Protein AF-A0A920J1Y4-F1 (afdb_monomer)

Structure (mmCIF, N/CA/C/O backbone):
data_AF-A0A920J1Y4-F1
#
_entry.id   AF-A0A920J1Y4-F1
#
loo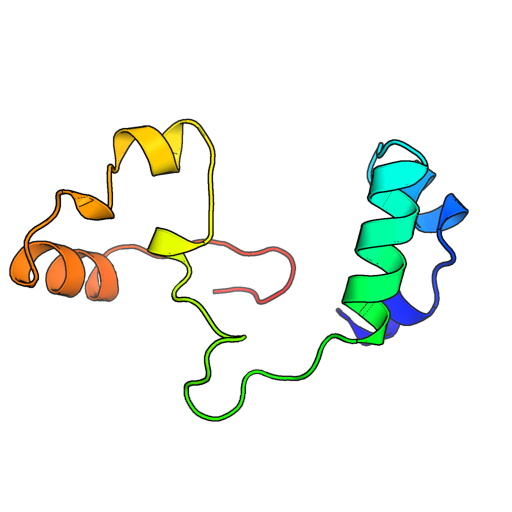p_
_atom_site.group_PDB
_atom_site.id
_atom_site.type_symbol
_atom_site.label_atom_id
_atom_site.label_alt_id
_atom_site.label_comp_id
_atom_site.label_asym_id
_atom_site.label_entity_id
_atom_site.label_seq_id
_atom_site.pdbx_PDB_ins_code
_atom_site.Cartn_x
_atom_site.Cartn_y
_atom_site.Cartn_z
_atom_site.occupancy
_atom_site.B_iso_or_equiv
_atom_site.auth_seq_id
_atom_site.auth_comp_id
_atom_site.auth_asym_id
_atom_site.auth_atom_id
_atom_site.pdbx_PDB_model_num
ATOM 1 N N . MET A 1 1 ? 12.406 -11.243 1.573 1.00 76.94 1 MET A N 1
ATOM 2 C CA . MET A 1 1 ? 12.131 -10.619 0.261 1.00 76.94 1 MET A CA 1
ATOM 3 C C . MET A 1 1 ? 12.911 -9.316 0.039 1.00 76.94 1 MET A C 1
ATOM 5 O O . MET A 1 1 ? 13.617 -9.234 -0.956 1.00 76.94 1 MET A O 1
ATOM 9 N N . ILE A 1 2 ? 12.895 -8.343 0.962 1.00 85.50 2 ILE A N 1
ATOM 10 C CA . ILE A 1 2 ? 13.576 -7.038 0.779 1.00 85.50 2 ILE A CA 1
ATOM 11 C C . ILE A 1 2 ? 15.062 -7.102 0.401 1.00 85.50 2 ILE A C 1
ATOM 13 O O . ILE A 1 2 ? 15.515 -6.352 -0.455 1.00 85.50 2 ILE A O 1
ATOM 17 N N . LYS A 1 3 ? 15.818 -8.055 0.965 1.00 86.44 3 LYS A N 1
ATOM 18 C CA . LYS A 1 3 ? 17.240 -8.257 0.636 1.00 86.44 3 LYS A CA 1
ATOM 19 C C . LYS A 1 3 ? 17.475 -8.555 -0.851 1.00 86.44 3 LYS A C 1
ATOM 21 O O . LYS A 1 3 ? 18.545 -8.245 -1.354 1.00 86.44 3 LYS A O 1
ATOM 26 N N . ALA A 1 4 ? 16.509 -9.177 -1.531 1.00 89.06 4 ALA A N 1
ATOM 27 C CA . ALA A 1 4 ? 16.585 -9.435 -2.966 1.00 89.06 4 ALA A CA 1
ATOM 28 C C . ALA A 1 4 ? 16.217 -8.184 -3.776 1.00 89.06 4 ALA A C 1
ATOM 30 O O . ALA A 1 4 ? 16.888 -7.879 -4.754 1.00 89.06 4 ALA A O 1
ATOM 31 N N . LEU A 1 5 ? 15.203 -7.430 -3.335 1.00 89.75 5 LEU A N 1
ATOM 32 C CA . LEU A 1 5 ? 14.783 -6.187 -3.991 1.00 89.75 5 LEU A CA 1
ATOM 33 C C . LEU A 1 5 ? 15.858 -5.095 -3.917 1.00 89.75 5 LEU A C 1
ATOM 35 O O . LEU A 1 5 ? 16.049 -4.376 -4.885 1.00 89.75 5 LEU A O 1
ATOM 39 N N . ARG A 1 6 ? 16.631 -5.028 -2.825 1.00 91.69 6 ARG A N 1
ATOM 40 C CA . ARG A 1 6 ? 17.783 -4.116 -2.695 1.00 91.69 6 ARG A CA 1
ATOM 41 C C . ARG A 1 6 ? 18.957 -4.426 -3.632 1.00 91.69 6 ARG A C 1
ATOM 43 O O . ARG A 1 6 ? 19.919 -3.677 -3.657 1.00 91.69 6 ARG A O 1
ATOM 50 N N . LYS A 1 7 ? 18.937 -5.545 -4.358 1.00 93.31 7 LYS A N 1
ATOM 51 C CA . LYS A 1 7 ? 19.973 -5.859 -5.357 1.00 93.31 7 LYS A CA 1
ATOM 52 C C . LYS A 1 7 ? 19.578 -5.441 -6.773 1.00 93.31 7 LYS A C 1
ATOM 54 O O . LYS A 1 7 ? 20.383 -5.620 -7.674 1.00 93.31 7 LYS A O 1
ATOM 59 N N . LYS A 1 8 ? 18.348 -4.960 -6.960 1.00 92.75 8 LYS A N 1
ATOM 60 C CA . LYS A 1 8 ? 17.812 -4.534 -8.252 1.00 92.75 8 LYS A CA 1
ATOM 61 C C . LYS A 1 8 ? 17.980 -3.038 -8.393 1.00 92.75 8 LYS A C 1
ATOM 63 O O . LYS A 1 8 ? 17.712 -2.314 -7.435 1.00 92.75 8 LYS A O 1
ATOM 68 N N . ASP A 1 9 ? 18.401 -2.598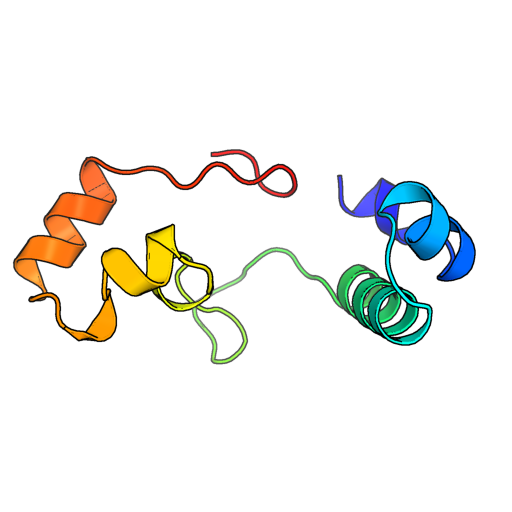 -9.566 1.00 94.75 9 ASP A N 1
ATOM 69 C CA . ASP A 1 9 ? 18.389 -1.183 -9.913 1.00 94.75 9 ASP A CA 1
ATOM 70 C C . ASP A 1 9 ? 16.967 -0.731 -10.332 1.00 94.75 9 ASP A C 1
ATOM 72 O O . ASP A 1 9 ? 16.040 -1.550 -10.409 1.00 94.75 9 ASP A O 1
ATOM 76 N N . PRO A 1 10 ? 16.732 0.576 -10.542 1.00 94.44 10 PRO A N 1
ATOM 77 C CA . PRO A 1 10 ? 15.427 1.059 -10.979 1.00 94.44 10 PRO A CA 1
ATOM 78 C C . PRO A 1 10 ? 14.955 0.455 -12.308 1.00 94.44 10 PRO A C 1
ATOM 80 O O . PRO A 1 10 ? 13.758 0.225 -12.460 1.00 94.44 10 PRO A O 1
ATOM 83 N N . GLN A 1 11 ? 15.853 0.156 -13.250 1.00 94.69 11 GLN A N 1
ATOM 84 C CA . GLN A 1 11 ? 15.472 -0.418 -14.541 1.00 94.69 11 GLN A CA 1
ATOM 85 C C . GLN A 1 11 ? 14.965 -1.856 -14.365 1.00 94.69 11 GLN A C 1
ATOM 87 O O . GLN A 1 11 ? 13.867 -2.185 -14.811 1.00 94.69 11 GLN A O 1
ATOM 92 N N . ASP A 1 12 ? 15.683 -2.668 -13.587 1.00 93.75 12 ASP A N 1
ATOM 93 C CA . ASP A 1 12 ? 15.270 -4.017 -13.198 1.00 93.75 12 ASP A CA 1
ATOM 94 C C . ASP A 1 12 ? 13.898 -4.032 -12.508 1.00 93.75 12 ASP A C 1
ATOM 96 O O . ASP A 1 12 ? 13.110 -4.964 -12.687 1.00 93.75 12 ASP A O 1
ATOM 100 N N . LEU A 1 13 ? 13.620 -3.036 -11.658 1.00 91.94 13 LEU A N 1
ATOM 101 C CA . LEU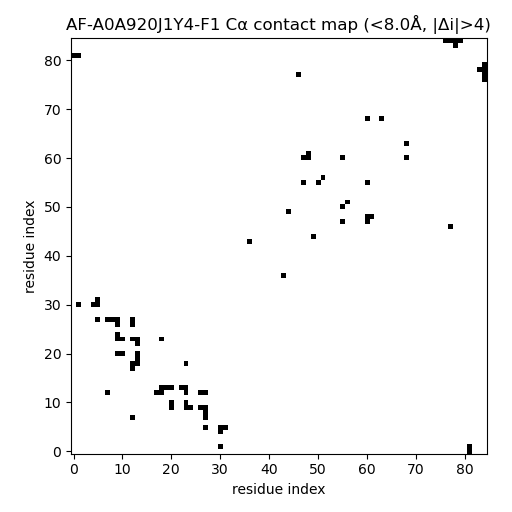 A 1 13 ? 12.327 -2.903 -10.980 1.00 91.94 13 LEU A CA 1
ATOM 102 C C . LEU A 1 13 ? 11.223 -2.475 -11.947 1.00 91.94 13 LEU A C 1
ATOM 104 O O . LEU A 1 13 ? 10.102 -2.973 -11.834 1.00 91.94 13 LEU A O 1
ATOM 108 N N . SER A 1 14 ? 11.536 -1.584 -12.888 1.00 94.62 14 SER A N 1
ATOM 109 C CA . SER A 1 14 ? 10.625 -1.152 -13.947 1.00 94.62 14 SER A CA 1
ATOM 110 C C . SER A 1 14 ? 10.152 -2.346 -14.772 1.00 94.62 14 SER A C 1
ATOM 112 O O . SER A 1 14 ? 8.947 -2.570 -14.886 1.00 94.62 14 SER A O 1
ATOM 114 N N . ASP A 1 15 ? 11.093 -3.157 -15.257 1.00 94.12 15 ASP A N 1
ATOM 115 C CA . ASP A 1 15 ? 10.811 -4.294 -16.135 1.00 94.12 15 ASP A CA 1
ATOM 116 C C . ASP A 1 15 ? 10.126 -5.444 -15.386 1.00 94.12 15 ASP A C 1
ATOM 118 O O . ASP A 1 15 ? 9.170 -6.039 -15.883 1.00 94.12 15 ASP A O 1
ATOM 122 N N . LEU A 1 16 ? 10.553 -5.729 -14.151 1.00 91.44 16 LEU A N 1
ATOM 123 C CA . LEU A 1 16 ? 9.959 -6.786 -13.329 1.00 91.44 16 LEU A CA 1
ATOM 124 C C . LEU A 1 16 ? 8.513 -6.482 -12.916 1.00 91.44 16 LEU A C 1
ATOM 126 O O . LEU A 1 16 ? 7.698 -7.397 -12.816 1.00 91.44 16 LEU A O 1
ATOM 130 N N . MET A 1 17 ? 8.216 -5.221 -12.592 1.00 90.88 17 MET A N 1
ATOM 131 C CA . MET A 1 17 ? 6.933 -4.818 -12.006 1.00 90.88 17 MET A CA 1
ATOM 132 C C . MET A 1 17 ? 6.010 -4.104 -13.005 1.00 90.88 17 MET A C 1
ATOM 134 O O . MET A 1 17 ? 4.893 -3.746 -12.633 1.00 90.88 17 MET A O 1
ATOM 138 N N . GLY A 1 18 ? 6.459 -3.882 -14.245 1.00 92.69 18 GLY A N 1
ATOM 139 C CA . GLY A 1 18 ? 5.720 -3.128 -15.261 1.00 92.69 18 GLY A CA 1
ATOM 140 C C . GLY A 1 18 ? 5.460 -1.676 -14.849 1.00 92.69 18 GLY A C 1
ATOM 141 O O . GLY A 1 18 ? 4.376 -1.144 -15.088 1.00 92.69 18 GLY A O 1
ATOM 142 N N . LEU A 1 19 ? 6.413 -1.054 -14.151 1.00 92.56 19 LEU A N 1
ATOM 143 C CA . LEU A 1 19 ? 6.272 0.302 -13.618 1.00 92.56 19 LEU A CA 1
ATOM 144 C C . LEU A 1 19 ? 6.769 1.348 -14.618 1.00 92.56 19 LEU A C 1
ATOM 146 O O . LEU A 1 19 ? 7.559 1.061 -15.506 1.00 92.56 19 LEU A O 1
ATOM 150 N N . SER A 1 20 ? 6.334 2.596 -14.441 1.00 95.31 20 SER A N 1
ATOM 151 C CA . SER A 1 20 ? 7.013 3.725 -15.077 1.00 95.31 20 SER A CA 1
ATOM 152 C C . SER A 1 20 ? 8.354 3.995 -14.393 1.00 95.31 20 SER A C 1
ATOM 154 O O . SER A 1 20 ? 8.500 3.742 -13.197 1.00 95.31 20 SER A O 1
ATOM 156 N N . GLU A 1 21 ? 9.296 4.609 -15.108 1.00 93.38 21 GLU A N 1
ATOM 157 C CA . GLU A 1 21 ? 10.618 4.980 -14.581 1.00 93.38 21 GLU A CA 1
ATOM 158 C C . GLU A 1 21 ? 10.525 5.768 -13.260 1.00 93.38 21 GLU A C 1
ATOM 160 O O . GLU A 1 21 ? 11.215 5.480 -12.283 1.00 93.38 21 GLU A O 1
ATOM 165 N N . LYS A 1 22 ? 9.593 6.727 -13.180 1.00 95.44 22 LYS A N 1
ATOM 166 C CA . LYS A 1 22 ? 9.353 7.512 -11.960 1.00 95.44 22 LYS A CA 1
ATOM 167 C C . LYS A 1 22 ? 8.933 6.633 -10.778 1.00 95.44 22 LYS A C 1
ATOM 169 O O . LYS A 1 22 ? 9.393 6.843 -9.657 1.00 95.44 22 LYS A O 1
ATOM 174 N N . LEU A 1 23 ? 8.039 5.671 -11.009 1.00 93.38 23 LEU A N 1
ATOM 175 C CA . LEU A 1 23 ? 7.591 4.747 -9.966 1.00 93.38 23 LEU A CA 1
ATOM 176 C C . LEU A 1 23 ? 8.677 3.733 -9.608 1.00 93.38 23 LEU A C 1
ATOM 178 O O . LEU A 1 23 ? 8.774 3.340 -8.447 1.00 93.38 23 LEU A O 1
ATOM 182 N N . ALA A 1 24 ? 9.493 3.324 -10.574 1.00 95.00 24 ALA A N 1
ATOM 183 C CA . ALA A 1 24 ? 10.598 2.413 -10.346 1.00 95.00 24 ALA A CA 1
ATOM 184 C C . ALA A 1 24 ? 11.681 3.057 -9.465 1.00 95.00 24 ALA A C 1
ATOM 186 O O . ALA A 1 24 ? 12.063 2.467 -8.456 1.00 95.00 24 ALA A O 1
ATOM 187 N N . ASN A 1 25 ? 12.067 4.307 -9.750 1.00 94.81 25 ASN A N 1
ATOM 188 C CA . ASN A 1 25 ? 12.978 5.092 -8.908 1.00 94.81 25 ASN A CA 1
ATOM 189 C C . ASN A 1 25 ? 12.432 5.283 -7.485 1.00 94.81 25 ASN A C 1
ATOM 191 O O . ASN A 1 25 ? 13.121 5.005 -6.506 1.00 94.81 25 ASN A O 1
ATOM 195 N N . LEU A 1 26 ? 11.155 5.660 -7.354 1.00 94.81 26 LEU A N 1
ATOM 196 C CA . LEU A 1 26 ? 10.517 5.801 -6.043 1.00 94.81 26 LEU A CA 1
ATOM 197 C C . LEU A 1 26 ? 10.527 4.484 -5.246 1.00 94.81 26 LEU A C 1
ATOM 199 O O . LEU A 1 26 ? 10.757 4.482 -4.037 1.00 94.81 26 LEU A O 1
ATOM 203 N N . ASN A 1 27 ? 10.250 3.353 -5.898 1.00 92.88 27 ASN A N 1
ATOM 204 C CA . ASN A 1 27 ? 10.264 2.052 -5.231 1.00 92.88 27 ASN A CA 1
ATOM 205 C C . ASN A 1 27 ? 11.684 1.582 -4.903 1.00 92.88 27 ASN A C 1
ATOM 207 O O . ASN A 1 27 ? 11.877 0.957 -3.862 1.00 92.88 27 ASN A O 1
ATOM 211 N N . PHE A 1 28 ? 12.675 1.909 -5.732 1.00 94.88 28 PHE A N 1
ATOM 212 C CA . PHE A 1 28 ? 14.083 1.665 -5.434 1.00 94.88 28 PHE A CA 1
ATOM 213 C C . PHE A 1 28 ? 14.501 2.369 -4.137 1.00 94.88 28 PHE A C 1
ATOM 215 O O . PHE A 1 28 ? 14.964 1.710 -3.205 1.00 94.88 28 PHE A O 1
ATOM 222 N N . GLU A 1 29 ? 14.242 3.675 -4.028 1.00 94.38 29 GLU A N 1
ATOM 223 C CA . GLU A 1 29 ? 14.539 4.455 -2.819 1.00 94.38 29 GLU A CA 1
ATOM 224 C C . GLU A 1 29 ? 13.828 3.885 -1.587 1.00 94.38 29 GLU A C 1
ATOM 226 O O . GLU A 1 29 ? 14.445 3.671 -0.543 1.00 94.38 29 GLU A O 1
ATOM 231 N N . ARG A 1 30 ? 12.537 3.555 -1.714 1.00 91.94 30 ARG A N 1
ATOM 232 C CA . ARG A 1 30 ? 11.767 2.921 -0.633 1.00 91.94 30 ARG A CA 1
ATOM 233 C C . ARG A 1 30 ? 12.359 1.587 -0.203 1.00 91.94 30 ARG A C 1
ATOM 235 O O . ARG A 1 30 ? 12.419 1.318 0.990 1.00 91.94 30 ARG A O 1
ATOM 242 N N . ASN A 1 31 ? 12.805 0.756 -1.142 1.00 92.19 31 ASN A N 1
ATOM 243 C CA . ASN A 1 31 ? 13.399 -0.540 -0.823 1.00 92.19 31 ASN A CA 1
ATOM 244 C C . ASN A 1 31 ? 14.743 -0.392 -0.091 1.00 92.19 31 ASN A C 1
ATOM 246 O O . ASN A 1 31 ? 15.056 -1.190 0.801 1.00 92.19 31 ASN A O 1
ATOM 250 N N . MET A 1 32 ? 15.530 0.628 -0.445 1.00 91.69 32 MET A N 1
ATOM 251 C CA . MET A 1 32 ? 16.793 0.940 0.230 1.00 91.69 32 MET A CA 1
ATOM 252 C C . MET A 1 32 ? 16.569 1.457 1.646 1.00 91.69 32 MET A C 1
ATOM 254 O O . MET A 1 32 ? 17.207 0.962 2.574 1.00 91.69 32 MET A O 1
ATOM 258 N N . ASN A 1 33 ? 15.604 2.360 1.809 1.00 90.00 33 ASN A N 1
ATOM 259 C CA . ASN A 1 33 ? 15.274 2.991 3.086 1.00 90.00 33 ASN A CA 1
ATOM 260 C C . ASN A 1 33 ? 14.336 2.151 3.965 1.00 90.00 33 ASN A C 1
ATOM 262 O O . ASN A 1 33 ? 14.033 2.544 5.086 1.00 90.00 33 ASN A O 1
ATOM 266 N N . TRP A 1 34 ? 13.835 1.014 3.474 1.00 87.94 34 TRP A N 1
ATOM 267 C CA . TRP A 1 34 ? 12.925 0.180 4.251 1.00 87.94 34 TRP A CA 1
ATOM 268 C C . TRP A 1 34 ? 13.624 -0.385 5.484 1.00 87.94 34 TRP A C 1
ATOM 270 O O . TRP A 1 34 ? 14.683 -0.993 5.365 1.00 87.94 34 TRP A O 1
ATOM 280 N N . GLU A 1 35 ? 12.985 -0.311 6.642 1.00 84.62 35 GLU A N 1
ATOM 281 C CA . GLU A 1 35 ? 13.442 -0.965 7.864 1.00 84.62 35 GLU A CA 1
ATOM 282 C C . GLU A 1 35 ? 12.336 -1.866 8.429 1.00 84.62 35 GLU A C 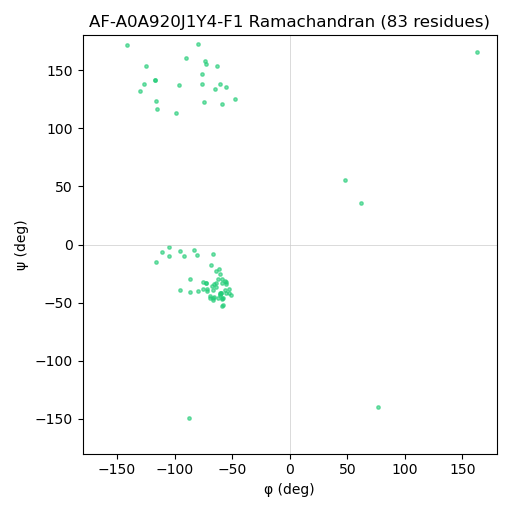1
ATOM 284 O O . GLU A 1 35 ? 11.150 -1.627 8.168 1.00 84.62 35 GLU A O 1
ATOM 289 N N . PRO A 1 36 ? 12.684 -2.930 9.181 1.00 81.50 36 PRO A N 1
ATOM 290 C CA . PRO A 1 36 ? 11.688 -3.724 9.885 1.00 81.50 36 PRO A CA 1
ATOM 291 C C . PRO A 1 36 ? 10.847 -2.814 10.787 1.00 81.50 36 PRO A C 1
ATOM 293 O O . PRO A 1 36 ? 11.423 -1.977 11.485 1.00 81.50 36 PRO A O 1
ATOM 296 N N . PRO A 1 37 ? 9.510 -2.964 10.803 1.00 74.25 37 PRO A N 1
ATOM 297 C CA . PRO A 1 37 ? 8.665 -2.103 11.617 1.00 74.25 37 PRO A CA 1
ATOM 298 C C . PRO A 1 37 ? 9.063 -2.211 13.095 1.00 74.25 37 PRO A C 1
ATOM 300 O O . PRO A 1 37 ? 9.068 -3.299 13.675 1.00 74.25 37 PRO A O 1
ATOM 303 N N . GLY A 1 38 ? 9.433 -1.069 13.679 1.00 72.44 38 GLY A N 1
ATOM 304 C CA . GLY A 1 38 ? 9.726 -0.912 15.101 1.00 72.44 38 GLY A CA 1
ATOM 305 C C . GLY A 1 38 ? 8.470 -0.601 15.922 1.00 72.44 38 GLY A C 1
ATOM 306 O O . GLY A 1 38 ? 7.361 -1.013 15.587 1.00 72.44 38 GLY A O 1
ATOM 307 N N . LYS A 1 39 ? 8.631 0.152 17.019 1.00 69.38 39 LYS A N 1
ATOM 308 C CA . LYS A 1 39 ? 7.490 0.708 17.771 1.00 69.38 39 LYS A CA 1
ATOM 309 C C . LYS A 1 39 ? 6.703 1.687 16.888 1.00 69.38 39 LYS A C 1
ATOM 311 O O . LYS A 1 39 ? 7.281 2.288 15.990 1.00 69.38 39 LYS A O 1
ATOM 316 N N . HIS A 1 40 ? 5.409 1.865 17.173 1.00 69.75 40 HIS A N 1
ATOM 317 C CA . HIS A 1 40 ? 4.552 2.826 16.470 1.00 69.75 40 HIS A CA 1
ATOM 318 C C . HIS A 1 40 ? 5.220 4.207 1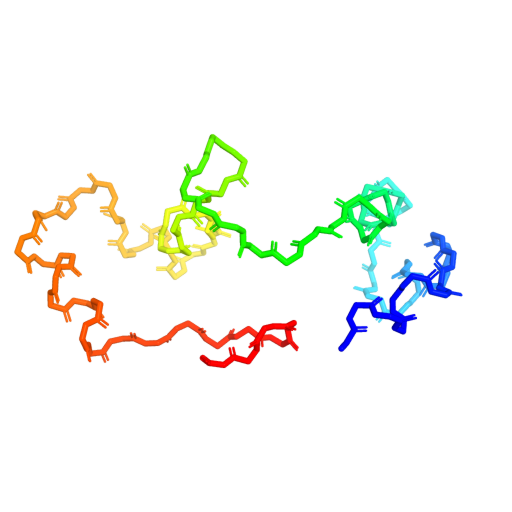6.346 1.00 69.75 40 HIS A C 1
ATOM 320 O O . HIS A 1 40 ? 5.614 4.795 17.354 1.00 69.75 40 HIS A O 1
ATOM 326 N N . SER A 1 41 ? 5.319 4.699 15.112 1.00 78.69 41 SER A N 1
ATOM 327 C CA . SER A 1 41 ? 5.839 6.015 14.731 1.00 78.69 41 SER A CA 1
ATOM 328 C C . SER A 1 41 ? 4.996 6.590 13.589 1.00 78.69 41 SER A C 1
ATOM 330 O O . SER A 1 41 ? 4.168 5.879 13.014 1.00 78.69 41 SER A O 1
ATOM 332 N N . ASP A 1 42 ? 5.228 7.852 13.230 1.00 80.75 42 ASP A N 1
ATOM 333 C CA . ASP A 1 42 ? 4.521 8.512 12.122 1.00 80.75 42 ASP A CA 1
ATOM 334 C C . ASP A 1 42 ? 4.805 7.863 10.752 1.00 80.75 42 ASP A C 1
ATOM 336 O O . ASP A 1 42 ? 3.974 7.934 9.843 1.00 80.75 42 ASP A O 1
ATOM 340 N N . ASP A 1 43 ? 5.929 7.150 10.628 1.00 79.31 43 ASP A N 1
ATOM 341 C CA . ASP A 1 43 ? 6.328 6.412 9.423 1.00 79.31 43 ASP A CA 1
ATOM 342 C C . ASP A 1 43 ? 5.638 5.043 9.291 1.00 79.31 43 ASP A C 1
ATOM 344 O O . ASP A 1 43 ? 5.724 4.388 8.249 1.00 79.31 43 ASP A O 1
ATOM 348 N N . ILE A 1 44 ? 4.930 4.593 10.334 1.00 83.62 44 ILE A N 1
ATOM 349 C CA . ILE A 1 44 ? 4.248 3.297 10.370 1.00 83.62 44 ILE A CA 1
ATOM 350 C C . ILE A 1 44 ? 2.740 3.514 10.465 1.00 83.62 44 ILE A C 1
ATOM 352 O O . ILE A 1 44 ? 2.203 3.993 11.461 1.00 83.62 44 ILE A O 1
ATOM 356 N N . ARG A 1 45 ? 2.021 3.064 9.436 1.00 87.31 45 ARG A N 1
ATOM 357 C CA . ARG A 1 45 ? 0.557 3.133 9.369 1.00 87.31 45 ARG A CA 1
ATOM 358 C C . ARG A 1 45 ? -0.056 1.738 9.311 1.00 87.31 45 ARG A C 1
ATOM 360 O O . ARG A 1 45 ? 0.444 0.861 8.614 1.00 87.31 45 ARG A O 1
ATOM 367 N N . GLN A 1 46 ? -1.181 1.548 10.000 1.00 88.31 46 GLN A N 1
ATOM 368 C CA . GLN A 1 46 ? -1.961 0.310 9.917 1.00 88.31 46 GLN A CA 1
ATOM 369 C C . GLN A 1 46 ? -2.444 0.067 8.478 1.00 88.31 46 GLN A C 1
ATOM 371 O O . GLN A 1 46 ? -2.922 0.985 7.806 1.00 88.31 46 GLN A O 1
ATOM 376 N N . ALA A 1 47 ? -2.363 -1.185 8.0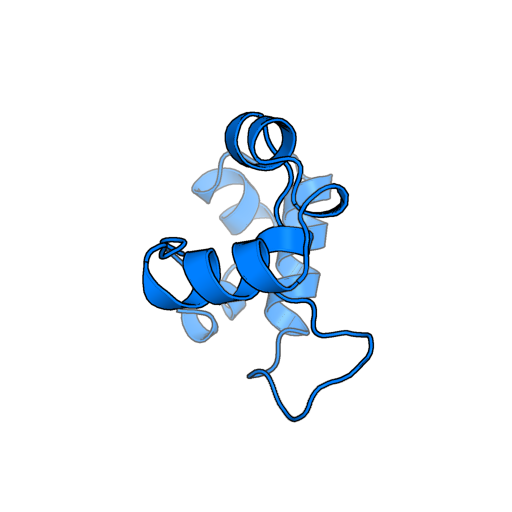25 1.00 89.19 47 ALA A N 1
ATOM 377 C CA . ALA A 1 47 ? -2.601 -1.568 6.633 1.00 89.19 47 ALA A CA 1
ATOM 378 C C . ALA A 1 47 ? -3.973 -1.121 6.092 1.00 89.19 47 ALA A C 1
ATOM 380 O O . ALA A 1 47 ? -4.041 -0.582 4.987 1.00 89.19 47 ALA A O 1
ATOM 381 N N . ILE A 1 48 ? -5.043 -1.248 6.890 1.00 90.12 48 ILE A N 1
ATOM 382 C CA . ILE A 1 48 ? -6.412 -0.856 6.499 1.00 90.12 48 ILE A CA 1
ATOM 383 C C . ILE A 1 48 ? -6.558 0.643 6.180 1.00 90.12 48 ILE A C 1
ATOM 385 O O . ILE A 1 48 ? -7.483 1.028 5.474 1.00 90.12 48 ILE A O 1
ATOM 389 N N . PHE A 1 49 ? -5.645 1.484 6.679 1.00 89.25 49 PHE A N 1
ATOM 390 C CA . PHE A 1 49 ? -5.617 2.930 6.432 1.00 89.25 49 PHE A CA 1
ATOM 391 C C . PHE A 1 49 ? -4.517 3.350 5.445 1.00 89.25 49 PHE A C 1
ATOM 393 O O . PHE A 1 49 ? -4.449 4.518 5.053 1.00 89.25 49 PHE A O 1
ATOM 400 N N . ALA A 1 50 ? -3.608 2.438 5.091 1.00 88.88 50 ALA A N 1
ATOM 401 C CA . ALA A 1 50 ? -2.477 2.707 4.207 1.00 88.88 50 ALA A CA 1
ATOM 402 C C . ALA A 1 50 ? -2.783 2.334 2.751 1.00 88.88 50 ALA A C 1
ATOM 404 O O . ALA A 1 50 ? -2.401 3.069 1.838 1.00 88.88 50 ALA A O 1
ATOM 405 N N . PHE A 1 51 ? -3.482 1.218 2.530 1.00 87.44 51 PHE A N 1
ATOM 406 C CA . PHE A 1 51 ? -3.829 0.776 1.186 1.00 87.44 51 PHE A CA 1
ATOM 407 C C . PHE A 1 51 ? -4.974 1.596 0.595 1.00 87.44 51 PHE A C 1
ATOM 409 O O . PHE A 1 51 ? -5.956 1.920 1.261 1.00 87.44 51 PHE A O 1
ATOM 416 N N . LYS A 1 52 ? -4.830 1.929 -0.688 1.00 84.94 52 LYS A N 1
ATOM 417 C CA . LYS A 1 52 ? -5.823 2.654 -1.478 1.00 84.94 52 LYS A CA 1
ATOM 418 C C . LYS A 1 52 ? -6.057 1.903 -2.783 1.00 84.94 52 LYS A C 1
ATOM 420 O O . LYS A 1 52 ? -5.102 1.511 -3.446 1.00 84.94 52 LYS A O 1
ATOM 425 N N . GLY A 1 53 ? -7.322 1.698 -3.118 1.00 86.19 53 GLY A N 1
ATOM 426 C CA . GLY A 1 53 ? -7.801 0.937 -4.273 1.00 86.19 53 GLY A CA 1
ATOM 427 C C . GLY A 1 53 ? -9.270 0.580 -4.060 1.00 86.19 53 GLY A C 1
ATOM 428 O O . GLY A 1 53 ? -9.748 0.700 -2.935 1.00 86.19 53 GLY A O 1
ATOM 429 N N . ASP A 1 54 ? -9.984 0.146 -5.095 1.00 87.06 54 ASP A N 1
ATOM 430 C CA . ASP A 1 54 ? -11.455 0.045 -5.075 1.00 87.06 54 ASP A CA 1
ATOM 431 C C . ASP A 1 54 ? -12.010 -0.752 -3.887 1.00 87.06 54 ASP A C 1
ATOM 433 O O . ASP A 1 54 ? -12.946 -0.308 -3.225 1.00 87.06 54 ASP A O 1
ATOM 437 N N . VAL A 1 55 ? -11.369 -1.873 -3.540 1.00 88.19 55 VAL A N 1
ATOM 438 C CA . VAL A 1 55 ? -11.735 -2.695 -2.372 1.00 88.19 55 VAL A CA 1
ATOM 439 C C . VAL A 1 55 ? -11.588 -1.915 -1.058 1.00 88.19 55 VAL A C 1
ATOM 441 O O . VAL A 1 55 ? -12.484 -1.935 -0.217 1.00 88.19 55 VAL A O 1
ATOM 444 N N . TYR A 1 56 ? -10.479 -1.196 -0.876 1.00 88.12 56 TYR A N 1
ATOM 445 C CA . TYR A 1 56 ? -10.201 -0.430 0.346 1.00 88.12 56 TYR A CA 1
ATOM 446 C C . TYR A 1 56 ? -11.021 0.862 0.422 1.00 88.12 56 TYR A C 1
ATOM 448 O O . TYR A 1 56 ? -11.426 1.279 1.507 1.00 88.12 56 TYR A O 1
ATOM 456 N N . THR A 1 57 ? -11.311 1.472 -0.728 1.00 88.00 57 THR A N 1
ATOM 457 C CA . THR A 1 57 ? -12.225 2.610 -0.841 1.00 88.00 57 THR A CA 1
ATOM 458 C C . THR A 1 57 ? -13.646 2.185 -0.478 1.00 88.00 57 THR A C 1
ATOM 460 O O . THR A 1 57 ? -14.287 2.864 0.318 1.00 88.00 57 THR A O 1
ATOM 463 N N . GLY A 1 58 ? -14.112 1.036 -0.983 1.00 87.44 58 GLY A N 1
ATOM 464 C CA . GLY A 1 58 ? -15.418 0.468 -0.640 1.00 87.44 58 GLY A CA 1
ATOM 465 C C . GLY A 1 58 ? -15.537 0.071 0.833 1.00 87.44 58 GLY A C 1
ATOM 466 O O . GLY A 1 58 ? -16.580 0.295 1.441 1.00 87.44 58 GLY A O 1
ATOM 467 N N . LEU A 1 59 ? -14.456 -0.444 1.436 1.00 88.69 59 LEU A N 1
ATOM 468 C CA . LEU A 1 59 ? -14.395 -0.709 2.879 1.00 88.69 59 LEU A CA 1
ATOM 469 C C . LEU A 1 59 ? -14.540 0.575 3.713 1.00 88.69 59 LEU A C 1
ATOM 471 O O . LEU A 1 59 ? -15.043 0.519 4.832 1.00 88.69 59 LEU A O 1
ATOM 475 N N . SER A 1 60 ? -14.096 1.719 3.179 1.00 90.69 60 SER A N 1
ATOM 476 C CA . SER A 1 60 ? -14.214 3.040 3.805 1.00 90.69 60 SER A CA 1
ATOM 477 C C . SER A 1 60 ? -13.773 3.029 5.274 1.00 90.69 60 SER A C 1
ATOM 479 O O . SER A 1 60 ? -14.515 3.405 6.186 1.00 90.69 60 SER A O 1
ATOM 481 N N . ALA A 1 61 ? -12.540 2.574 5.520 1.00 89.56 61 ALA A N 1
ATOM 482 C CA . ALA A 1 61 ? -12.047 2.298 6.871 1.00 89.56 61 ALA A CA 1
ATOM 483 C C . ALA A 1 61 ? -12.158 3.505 7.826 1.00 89.56 61 ALA A C 1
ATOM 485 O O . ALA A 1 61 ? -12.419 3.335 9.013 1.00 89.56 61 ALA A O 1
ATOM 486 N N . TYR A 1 62 ? -12.017 4.729 7.307 1.00 90.00 62 TYR A N 1
ATOM 487 C CA . TYR A 1 62 ? -12.148 5.969 8.082 1.00 90.00 62 TYR A CA 1
ATOM 488 C C . TYR A 1 62 ? -13.573 6.258 8.582 1.00 90.00 62 TYR A C 1
ATOM 490 O O . TYR A 1 62 ? -13.742 7.063 9.492 1.00 90.00 62 TYR A O 1
ATOM 498 N N . SER A 1 63 ? -14.590 5.619 7.999 1.00 93.19 63 SER A N 1
ATOM 499 C CA . SER A 1 63 ? -15.997 5.757 8.404 1.00 93.19 63 SER A CA 1
ATOM 500 C C . SER A 1 63 ? -16.444 4.715 9.437 1.00 93.19 63 SER A C 1
ATOM 502 O O . SER A 1 63 ? -17.529 4.836 10.007 1.00 93.19 63 SER A O 1
ATOM 504 N N . LEU A 1 64 ? -15.615 3.699 9.693 1.00 92.62 64 LEU A N 1
ATOM 505 C CA . LEU A 1 64 ? -15.939 2.598 10.594 1.00 92.62 64 LEU A CA 1
ATOM 506 C C . LEU A 1 64 ? -15.829 3.012 12.060 1.00 92.62 64 LEU A C 1
ATOM 508 O O . LEU A 1 64 ? -14.949 3.781 12.457 1.00 92.62 64 LEU A O 1
ATOM 512 N N . LYS A 1 65 ? -16.690 2.437 12.904 1.00 95.50 65 LYS A N 1
ATOM 513 C CA . LYS A 1 65 ? -16.559 2.600 14.353 1.00 95.50 65 LYS A CA 1
ATOM 514 C C . LYS A 1 65 ? -15.385 1.768 14.854 1.00 95.50 65 LYS A C 1
ATOM 516 O O . LYS A 1 65 ? -15.010 0.749 14.276 1.00 95.50 65 LYS A O 1
ATOM 521 N N . LYS A 1 66 ? -14.855 2.142 16.020 1.00 93.06 66 LYS A N 1
ATOM 522 C CA . LYS A 1 66 ? -13.777 1.390 16.683 1.00 93.06 66 LYS A CA 1
ATOM 523 C C . LYS A 1 66 ? -14.139 -0.086 16.920 1.00 93.06 66 LYS A C 1
ATOM 525 O O . LYS A 1 66 ? -13.267 -0.944 16.831 1.00 93.06 66 LYS A O 1
ATOM 530 N N . SER A 1 67 ? -15.410 -0.389 17.198 1.00 94.69 67 SER A N 1
ATOM 531 C CA . SER A 1 67 ? -15.910 -1.767 17.327 1.00 94.69 67 SER A CA 1
ATOM 532 C C . SER A 1 67 ? -15.722 -2.577 16.048 1.00 94.69 67 SER A C 1
ATOM 534 O O . SER A 1 67 ? -15.301 -3.729 16.108 1.00 94.69 67 SER A O 1
ATOM 536 N N . ASP A 1 68 ? -15.989 -1.956 14.904 1.00 93.69 68 ASP A N 1
ATOM 537 C CA . ASP A 1 68 ? -15.962 -2.606 13.598 1.00 93.69 68 ASP A CA 1
ATOM 538 C C . ASP A 1 68 ? -14.511 -2.812 13.161 1.00 93.69 68 ASP A C 1
ATOM 540 O O . ASP A 1 68 ? -14.154 -3.881 12.677 1.00 93.69 68 ASP A O 1
ATOM 544 N N . ILE A 1 69 ? -13.636 -1.843 13.449 1.00 92.50 69 ILE A N 1
ATOM 545 C CA . ILE A 1 69 ? -12.186 -1.985 13.262 1.00 92.50 69 ILE A CA 1
ATOM 546 C C . ILE A 1 69 ? -11.645 -3.162 14.089 1.00 92.50 69 ILE A C 1
ATOM 548 O O . ILE A 1 69 ? -10.919 -3.997 13.557 1.00 92.50 69 ILE A O 1
ATOM 552 N N . ASN A 1 70 ? -12.039 -3.286 15.362 1.00 92.94 70 ASN A N 1
ATOM 553 C CA . ASN A 1 70 ? -11.631 -4.416 16.208 1.00 92.94 70 ASN A CA 1
ATOM 554 C C . ASN A 1 70 ? -12.168 -5.761 15.697 1.00 92.94 70 ASN A C 1
ATOM 556 O O . ASN A 1 70 ? -11.525 -6.797 15.875 1.00 92.94 70 ASN A O 1
ATOM 560 N N . PHE A 1 71 ? -13.362 -5.767 15.101 1.00 94.00 71 PHE A N 1
ATO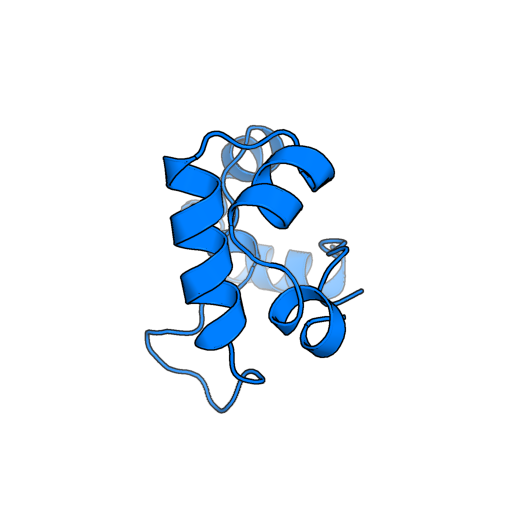M 561 C CA . PHE A 1 71 ? -13.908 -6.958 14.463 1.00 94.00 71 PHE A CA 1
ATOM 562 C C . PHE A 1 71 ? -13.078 -7.338 13.232 1.00 94.00 71 PHE A C 1
ATOM 564 O O . PHE A 1 71 ? -12.661 -8.490 13.118 1.00 94.00 71 PHE A O 1
ATOM 571 N N . LEU A 1 72 ? -12.774 -6.379 12.354 1.00 92.38 72 LEU A N 1
ATOM 572 C CA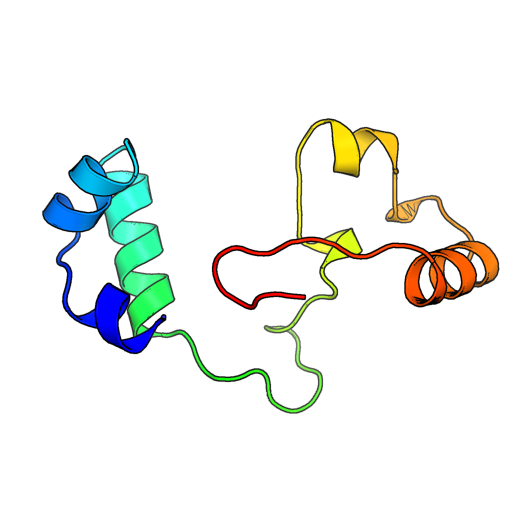 . LEU A 1 72 ? -11.960 -6.605 11.158 1.00 92.38 72 LEU A CA 1
ATOM 573 C C . LEU A 1 72 ? -10.558 -7.108 11.501 1.00 92.38 72 LEU A C 1
ATOM 575 O O . LEU A 1 72 ? -10.103 -8.066 10.888 1.00 92.38 72 LEU A O 1
ATOM 579 N N . ASP A 1 73 ? -9.914 -6.542 12.520 1.00 89.19 73 ASP A N 1
ATOM 580 C CA . ASP A 1 73 ? -8.583 -6.966 12.972 1.00 89.19 73 ASP A CA 1
ATOM 581 C C . ASP A 1 73 ? -8.532 -8.465 13.339 1.00 89.19 73 ASP A C 1
ATOM 583 O O . ASP A 1 73 ? -7.543 -9.162 13.105 1.00 89.19 73 ASP A O 1
ATOM 587 N N . LYS A 1 74 ? -9.645 -9.019 13.835 1.00 92.25 74 LYS A N 1
ATOM 588 C CA . LYS A 1 74 ? -9.747 -10.442 14.193 1.00 92.25 74 LYS A CA 1
ATOM 589 C C . LYS A 1 74 ? -10.148 -11.354 13.034 1.00 92.25 74 LYS A C 1
ATOM 591 O O . LYS A 1 74 ? -9.744 -12.514 13.044 1.00 92.25 74 LYS A O 1
ATOM 596 N N . HIS A 1 75 ? -10.912 -10.857 12.062 1.00 91.88 75 HIS A N 1
ATOM 597 C CA . HIS A 1 75 ? -11.585 -11.698 11.058 1.00 91.88 75 HIS A CA 1
ATOM 598 C C . HIS A 1 75 ? -11.106 -11.480 9.622 1.00 91.88 75 HIS A C 1
ATOM 600 O O . HIS A 1 75 ? -11.389 -12.300 8.754 1.00 91.88 75 HIS A O 1
ATOM 606 N N . VAL A 1 76 ? -10.383 -10.395 9.357 1.00 89.44 76 VAL A N 1
ATOM 607 C CA . VAL A 1 76 ? -9.884 -10.049 8.028 1.00 89.44 76 VAL A CA 1
ATOM 608 C C . VAL A 1 76 ? -8.363 -10.059 8.041 1.00 89.44 76 VAL A C 1
ATOM 610 O O . VAL A 1 76 ? -7.710 -9.667 9.009 1.00 89.44 76 VAL A O 1
ATOM 613 N N . ARG A 1 77 ? -7.779 -10.542 6.947 1.00 88.50 77 ARG A N 1
ATOM 614 C CA . ARG A 1 77 ? -6.339 -10.505 6.700 1.00 88.50 77 ARG A CA 1
ATOM 615 C C . ARG A 1 77 ? -6.093 -9.857 5.349 1.00 88.50 77 ARG A C 1
ATOM 617 O O . ARG A 1 77 ? -6.811 -10.128 4.390 1.00 88.50 77 ARG A O 1
ATOM 624 N N . ILE A 1 78 ? -5.081 -8.999 5.290 1.00 86.69 78 ILE A N 1
ATOM 625 C CA . ILE A 1 78 ? -4.603 -8.401 4.045 1.00 86.69 78 ILE A CA 1
ATOM 626 C C . ILE A 1 78 ? -3.384 -9.204 3.613 1.00 86.69 78 ILE A C 1
ATOM 628 O O . ILE A 1 78 ? -2.361 -9.182 4.291 1.00 86.69 78 ILE A O 1
ATOM 632 N N . LEU A 1 79 ? -3.496 -9.917 2.495 1.00 85.00 79 LEU A N 1
ATOM 633 C CA . LEU A 1 79 ? -2.381 -10.679 1.951 1.00 85.00 79 LEU A CA 1
ATOM 634 C C . LEU A 1 79 ? -1.370 -9.720 1.309 1.00 85.00 79 LEU A C 1
ATOM 636 O O . LEU A 1 79 ? -1.711 -8.979 0.386 1.00 85.00 79 LEU A O 1
ATOM 640 N N . SER A 1 80 ? -0.122 -9.751 1.772 1.00 81.62 80 SER A N 1
ATOM 641 C CA . SER A 1 80 ? 0.970 -8.964 1.202 1.00 81.62 80 SER A CA 1
ATOM 642 C C . SER A 1 80 ? 2.036 -9.883 0.625 1.00 81.62 80 SER A C 1
ATOM 644 O O . SER A 1 80 ? 2.631 -10.681 1.342 1.00 81.62 80 SER A O 1
ATOM 646 N N . GLY A 1 81 ? 2.361 -9.734 -0.662 1.00 76.94 81 GLY A N 1
ATOM 647 C CA . GLY A 1 81 ? 3.482 -10.472 -1.263 1.00 76.94 81 GLY A CA 1
ATOM 648 C C . GLY A 1 81 ? 4.828 -10.159 -0.595 1.00 76.94 81 GLY A C 1
ATOM 649 O O . GLY A 1 81 ? 5.729 -10.992 -0.597 1.00 76.94 81 GLY A O 1
ATOM 650 N N . TYR A 1 82 ? 4.948 -8.978 0.020 1.00 70.75 82 TYR A N 1
ATOM 651 C CA . TYR A 1 82 ? 6.171 -8.499 0.656 1.00 70.75 82 TYR A CA 1
ATOM 652 C C . TYR A 1 82 ? 6.333 -8.958 2.113 1.00 70.75 82 TYR A C 1
ATOM 654 O O . TYR A 1 82 ? 7.442 -9.314 2.518 1.00 70.75 82 TYR A O 1
ATOM 662 N N . MET A 1 83 ? 5.242 -8.949 2.887 1.00 63.69 83 MET A N 1
ATOM 663 C CA . MET A 1 83 ? 5.247 -9.246 4.330 1.00 63.69 83 MET A CA 1
ATOM 664 C C . MET A 1 83 ? 4.558 -10.564 4.705 1.00 63.69 83 MET A C 1
ATOM 666 O O . MET A 1 83 ? 4.652 -10.978 5.853 1.00 63.69 83 MET A O 1
ATOM 670 N N . GLY A 1 84 ? 3.913 -11.245 3.756 1.00 68.81 84 GLY A N 1
ATOM 671 C CA . GLY A 1 84 ? 3.081 -12.412 4.039 1.00 68.81 84 GLY A CA 1
ATOM 672 C C . GLY A 1 84 ? 1.724 -12.024 4.635 1.00 68.81 84 GLY A C 1
ATOM 673 O O . GLY A 1 84 ? 1.092 -11.070 4.168 1.00 68.81 84 GLY A O 1
ATOM 674 N N . PHE A 1 85 ? 1.287 -12.805 5.625 1.00 51.88 85 PHE A N 1
ATOM 675 C CA . PHE A 1 85 ? 0.070 -12.622 6.425 1.00 51.88 85 PHE A CA 1
ATOM 676 C C . PHE A 1 85 ? 0.399 -12.207 7.859 1.00 51.88 85 PHE A C 1
ATOM 678 O O . PHE A 1 85 ? 1.427 -12.687 8.388 1.00 51.88 85 PHE A O 1
#

Mean predicted aligned error: 5.22 Å

Solvent-access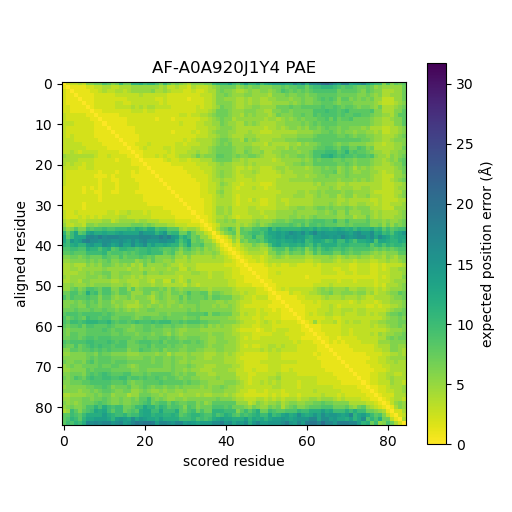ible surface area (backbone atoms only — not comparable to full-atom values): 5403 Å² total; per-residue (Å²): 104,63,80,61,56,58,71,46,54,39,65,58,43,13,70,75,67,73,43,52,70,71,56,13,45,54,49,41,54,48,48,66,70,58,68,82,86,71,79,93,44,96,91,57,70,61,64,77,80,63,57,81,49,72,71,45,58,72,63,37,57,91,77,52,53,72,69,53,52,57,48,40,68,75,77,54,82,73,85,34,97,78,77,45,117

Radius of gyration: 15.58 Å; Cα contacts (8 Å, |Δi|>4): 45; chains: 1; bounding box: 36×21×34 Å

pLDDT: mean 87.81, std 8.05, range [51.88, 95.5]

Secondary structure (DSSP, 8-state):
-HHHHTT--HHHHHHHHT--HHHHHHHHHHHHH-----SS-TT---HHHH--SHHHHHHTGGGS-HHHHHHHHHH----BTTTB-

Foldseek 3Di:
DLVVLQVDDLVSQCVVVVDDSVVSNVVNVCSVPDDDDDPDDPVDDDPLVPDDDDVSVVVVVVPDDPVVVVVCVVPPDDADPVPGD

Nearest PDB structures (foldseek):
  2zuc-assembly1_B  TM=5.707E-01  e=2.155E+00  Saccharolobus solfataricus
  8gja-assembly2_D  TM=6.841E-01  e=8.446E+00  Alvinella pompejana
  8faz-assembly1_D  TM=4.060E-01  e=6.511E+00  Homo sapiens

Sequence (85 aa):
MIKALRKKDPQDLSDLMGLSEKLANLNFERNMNWEPPGKHSDDIRQAIFAFKGDVYTGLSAYSLKKSDINFLDKHVRILSGYMGF